Protein AF-A0A0B1S451-F1 (afdb_monomer)

pLDDT: mean 93.01, std 9.1, range [42.22, 98.62]

Nearest PDB structures (foldseek):
  5h2v-assembly1_A  TM=8.482E-01  e=3.402E-04  Saccharomyces cerevisiae S288C
  4zj7-assembly1_A  TM=8.179E-01  e=4.577E-04  Saccharomyces cerevisiae S288C
  3w3x-assembly1_A  TM=8.686E-01  e=1.061E-03  Saccharomyces cerevisiae
  3w3w-assembly1_A  TM=8.640E-01  e=1.575E-03  Saccharomyces cerevisiae S288C
  3w3t-assembly1_A  TM=8.507E-01  e=1.920E-03  Saccharomyces cerevisiae S288C

Solvent-accessible surface area (backbone atoms only — not comparable to full-atom values): 9231 Å² total; per-residue (Å²): 117,97,56,88,88,40,64,69,61,49,26,52,57,36,52,44,48,37,55,53,36,59,71,34,46,90,74,34,58,70,53,30,35,62,52,46,73,64,46,50,62,52,51,53,61,38,59,79,72,59,81,55,62,72,42,52,27,34,45,42,39,25,51,26,48,34,48,64,71,46,32,60,88,40,51,50,73,68,53,55,52,51,52,49,48,50,53,54,52,50,55,48,51,51,51,56,51,51,54,50,51,55,53,59,73,66,45,88,88,61,60,68,68,62,53,50,52,52,54,49,56,52,50,54,52,51,50,51,36,52,50,27,50,50,49,28,54,49,38,46,38,74,48,47,44,75,78,40,45,83,69,49,58,83,49,46,69,64,55,54,73,72,52,82,91,122

Structure (mmCIF, N/CA/C/O backbone):
data_AF-A0A0B1S451-F1
#
_entry.id   AF-A0A0B1S451-F1
#
loop_
_atom_site.group_PDB
_atom_site.id
_atom_site.type_symbol
_atom_site.label_atom_id
_atom_site.label_alt_id
_atom_site.label_comp_id
_atom_site.label_asym_id
_atom_site.label_entity_id
_atom_site.label_seq_id
_atom_site.pdbx_PDB_ins_code
_atom_site.Cartn_x
_atom_site.Cartn_y
_atom_site.Cartn_z
_atom_site.occupancy
_atom_site.B_iso_or_equiv
_atom_site.auth_seq_id
_atom_site.auth_comp_id
_atom_site.auth_asym_id
_atom_site.auth_atom_id
_atom_site.pdbx_PDB_model_num
ATOM 1 N N . MET A 1 1 ? 2.951 16.004 1.316 1.00 50.69 1 MET A N 1
ATOM 2 C CA . MET A 1 1 ? 3.914 16.380 2.392 1.00 50.69 1 MET A CA 1
ATOM 3 C C . MET A 1 1 ? 4.714 17.643 2.029 1.00 50.69 1 MET A C 1
ATOM 5 O O . MET A 1 1 ? 4.845 17.933 0.851 1.00 50.69 1 MET A O 1
ATOM 9 N N . ARG A 1 2 ? 5.266 18.402 3.001 1.00 54.06 2 ARG A N 1
ATOM 10 C CA . ARG A 1 2 ? 6.100 19.618 2.764 1.00 54.06 2 ARG A CA 1
ATOM 11 C C . ARG A 1 2 ? 7.618 19.350 2.621 1.00 54.06 2 ARG A C 1
ATOM 13 O O . ARG A 1 2 ? 8.400 20.294 2.665 1.00 54.06 2 ARG A O 1
ATOM 20 N N . PHE A 1 3 ? 8.026 18.095 2.430 1.00 61.97 3 PHE A N 1
ATOM 21 C CA . PHE A 1 3 ? 9.431 17.669 2.313 1.00 61.97 3 PHE A CA 1
ATOM 22 C C . PHE A 1 3 ? 9.664 16.841 1.040 1.00 61.97 3 PHE A C 1
ATOM 24 O O . PHE A 1 3 ? 10.188 15.740 1.098 1.00 61.97 3 PHE A O 1
ATOM 31 N N . LEU A 1 4 ? 9.248 17.374 -0.111 1.00 61.00 4 LEU A N 1
ATOM 32 C CA . LEU A 1 4 ? 9.294 16.693 -1.417 1.00 61.00 4 LEU A CA 1
ATOM 33 C C . LEU A 1 4 ? 10.700 16.262 -1.879 1.00 61.00 4 LEU A C 1
ATOM 35 O O . LEU A 1 4 ? 10.801 15.508 -2.830 1.00 61.00 4 LEU A O 1
ATOM 39 N N . PHE A 1 5 ? 11.770 16.759 -1.251 1.00 71.31 5 PHE A N 1
ATOM 40 C CA . PHE A 1 5 ? 13.142 16.607 -1.753 1.00 71.31 5 PHE A CA 1
ATOM 41 C C . PHE A 1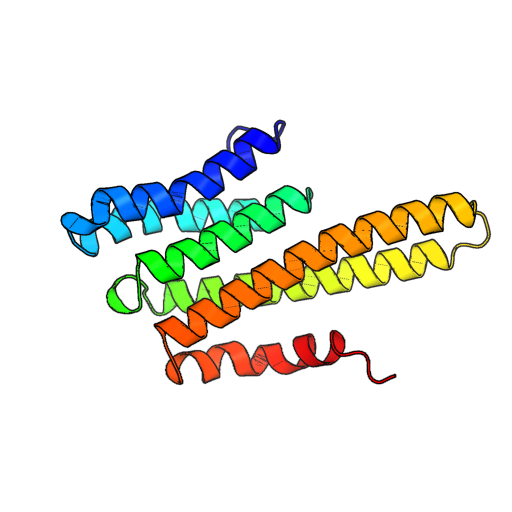 5 ? 14.015 15.646 -0.940 1.00 71.31 5 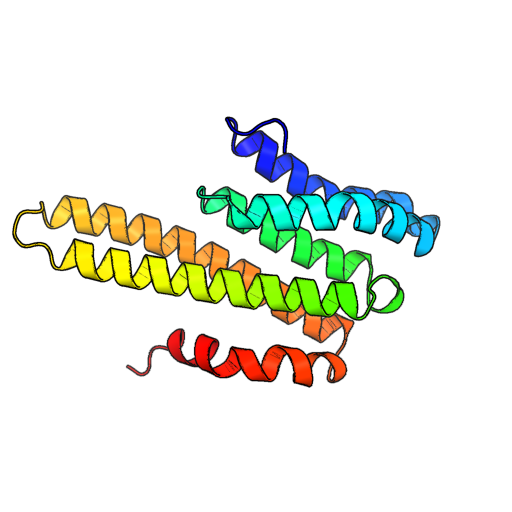PHE A C 1
ATOM 43 O O . PHE A 1 5 ? 15.217 15.586 -1.184 1.00 71.31 5 PHE A O 1
ATOM 50 N N . VAL A 1 6 ? 13.465 14.984 0.084 1.00 86.00 6 VAL A N 1
ATOM 51 C CA . VAL A 1 6 ? 14.246 14.063 0.921 1.00 86.00 6 VAL A CA 1
ATOM 52 C C . VAL A 1 6 ? 13.434 12.810 1.218 1.00 86.00 6 VAL A C 1
ATOM 54 O O . VAL A 1 6 ? 12.552 12.821 2.076 1.00 86.00 6 VAL A O 1
ATOM 57 N N . ASP A 1 7 ? 13.775 11.731 0.528 1.00 90.94 7 ASP A N 1
ATOM 58 C CA . ASP A 1 7 ? 13.070 10.440 0.540 1.00 90.94 7 ASP A CA 1
ATOM 59 C C . ASP A 1 7 ? 13.029 9.867 1.950 1.00 90.94 7 ASP A C 1
ATOM 61 O O . ASP A 1 7 ? 11.955 9.626 2.489 1.00 90.94 7 ASP A O 1
ATOM 65 N N . SER A 1 8 ? 14.181 9.853 2.627 1.00 92.25 8 SER A N 1
ATOM 66 C CA . SER A 1 8 ? 14.280 9.422 4.029 1.00 92.25 8 SER A CA 1
ATOM 67 C C . SER A 1 8 ? 13.352 10.182 4.983 1.00 92.25 8 SER A C 1
ATOM 69 O O . SER A 1 8 ? 12.835 9.598 5.929 1.00 92.25 8 SER A O 1
ATOM 71 N N . VAL A 1 9 ? 13.081 11.473 4.747 1.00 92.56 9 VAL A N 1
ATOM 72 C CA . VAL A 1 9 ? 12.129 12.232 5.579 1.00 92.56 9 VAL A CA 1
ATOM 73 C C . VAL A 1 9 ? 10.695 11.796 5.292 1.00 92.56 9 VAL A C 1
ATOM 75 O O . VAL A 1 9 ? 9.882 11.759 6.216 1.00 92.56 9 VAL A O 1
ATOM 78 N N . ARG A 1 10 ? 10.376 11.473 4.035 1.00 93.69 10 ARG A N 1
ATOM 79 C CA . ARG A 1 10 ? 9.056 10.979 3.629 1.00 93.69 10 ARG A CA 1
ATOM 80 C C . ARG A 1 10 ? 8.800 9.585 4.204 1.00 93.69 10 ARG A C 1
ATOM 82 O O . ARG A 1 10 ? 7.793 9.429 4.894 1.00 93.69 10 ARG A O 1
ATOM 89 N N . SER A 1 11 ? 9.731 8.645 4.033 1.00 95.06 11 SER A N 1
ATOM 90 C CA . SER A 1 11 ? 9.640 7.288 4.596 1.00 95.06 11 SER A CA 1
ATOM 91 C C . SER A 1 11 ? 9.528 7.324 6.118 1.00 95.06 11 SER A C 1
ATOM 93 O O . SER A 1 11 ? 8.518 6.891 6.669 1.00 95.06 11 SER A O 1
ATOM 95 N N . SER A 1 12 ? 10.441 8.020 6.810 1.00 94.62 12 SER A N 1
ATOM 96 C CA . SER A 1 12 ? 10.380 8.147 8.275 1.00 94.62 12 SER A CA 1
ATOM 97 C C . SER A 1 12 ? 9.079 8.787 8.773 1.00 94.62 12 SER A C 1
ATOM 99 O O . SER A 1 12 ? 8.577 8.438 9.845 1.00 94.62 12 SER A O 1
ATOM 101 N N . ALA A 1 13 ? 8.513 9.742 8.028 1.00 92.88 13 ALA A N 1
ATOM 102 C CA . ALA A 1 13 ? 7.235 10.346 8.391 1.00 92.88 13 ALA A CA 1
ATOM 103 C C . ALA A 1 13 ? 6.072 9.346 8.281 1.00 92.88 13 ALA A C 1
ATOM 105 O O . ALA A 1 13 ? 5.196 9.363 9.149 1.00 92.88 13 ALA A O 1
ATOM 106 N N . ALA A 1 14 ? 6.068 8.481 7.263 1.00 94.75 14 ALA A N 1
ATOM 107 C CA . ALA A 1 14 ? 5.080 7.414 7.126 1.00 94.75 14 ALA A CA 1
ATOM 108 C C . ALA A 1 14 ? 5.262 6.333 8.198 1.00 94.75 14 ALA A C 1
ATOM 110 O O . ALA A 1 14 ? 4.311 6.033 8.922 1.00 94.75 14 ALA A O 1
ATOM 111 N N . GLU A 1 15 ? 6.482 5.832 8.385 1.00 95.12 15 GLU A N 1
ATOM 112 C CA . GLU A 1 15 ? 6.829 4.816 9.390 1.00 95.12 15 GLU A CA 1
ATOM 113 C C . GLU A 1 15 ? 6.448 5.242 10.813 1.00 95.12 15 GLU A C 1
ATOM 115 O O . GLU A 1 15 ? 6.121 4.415 11.656 1.00 95.12 15 GLU A O 1
ATOM 120 N N . THR A 1 16 ? 6.453 6.545 11.112 1.00 95.88 16 THR A N 1
ATOM 121 C CA . THR A 1 16 ? 6.130 7.056 12.453 1.00 95.88 16 THR A CA 1
ATOM 122 C C . THR A 1 16 ? 4.658 6.840 12.840 1.00 95.88 16 THR A C 1
ATOM 124 O O . THR A 1 16 ? 4.349 6.706 14.030 1.00 95.88 16 THR A O 1
ATOM 127 N N . LEU A 1 17 ? 3.728 6.815 11.880 1.00 94.81 17 LEU A N 1
ATOM 128 C CA . LEU A 1 17 ? 2.290 6.798 12.169 1.00 94.81 17 LEU A CA 1
ATOM 129 C C . LEU A 1 17 ? 1.840 5.552 12.968 1.00 94.81 17 LEU A C 1
ATOM 131 O O . LEU A 1 17 ? 1.216 5.744 14.020 1.00 94.81 17 LEU A O 1
ATOM 135 N N . PRO A 1 18 ? 2.185 4.309 12.579 1.00 97.38 18 PRO A N 1
ATOM 136 C CA . PRO A 1 18 ? 1.890 3.115 13.374 1.00 97.38 18 PRO A CA 1
ATOM 137 C C . PRO A 1 18 ? 2.371 3.207 14.830 1.00 97.38 18 PRO A C 1
ATOM 139 O O . PRO A 1 18 ? 1.643 2.852 15.767 1.00 97.38 18 PRO A O 1
ATOM 142 N N . TRP A 1 19 ? 3.567 3.760 15.061 1.00 97.62 19 TRP A N 1
ATOM 143 C CA . TRP A 1 19 ? 4.110 3.952 16.409 1.00 97.62 19 TRP A CA 1
ATOM 144 C C . TRP A 1 19 ? 3.313 4.975 17.217 1.00 97.62 19 TRP A C 1
ATOM 146 O O . TRP A 1 19 ? 3.091 4.774 18.415 1.00 97.62 19 TRP A O 1
ATOM 156 N N . LEU A 1 20 ? 2.829 6.047 16.585 1.00 97.69 20 LEU A N 1
ATOM 157 C CA . LEU A 1 20 ? 1.957 7.024 17.240 1.00 97.69 20 LEU A CA 1
ATOM 158 C C . LEU A 1 20 ? 0.614 6.400 17.637 1.00 97.69 20 LEU A C 1
ATOM 160 O O . LEU A 1 20 ? 0.157 6.620 18.762 1.00 97.69 20 LEU A O 1
ATOM 164 N N . LEU A 1 21 ? 0.018 5.570 16.772 1.00 98.12 21 LEU A N 1
ATOM 165 C CA . LEU A 1 21 ? -1.195 4.811 17.102 1.00 98.12 21 LEU A CA 1
ATOM 166 C C . LEU A 1 21 ? -0.955 3.904 18.313 1.00 98.12 21 LEU A C 1
ATOM 168 O O . LEU A 1 21 ? -1.733 3.920 19.270 1.00 98.12 21 LEU A O 1
ATOM 172 N N . LYS A 1 22 ? 0.175 3.190 18.333 1.00 97.19 22 LYS A N 1
ATOM 173 C CA . LYS A 1 22 ? 0.586 2.352 19.468 1.00 97.19 22 LYS A CA 1
ATOM 174 C C . LYS A 1 22 ? 0.740 3.156 20.763 1.00 97.19 22 LYS A C 1
ATOM 176 O O . LYS A 1 22 ? 0.309 2.687 21.816 1.00 97.19 22 LYS A O 1
ATOM 181 N N . CYS A 1 23 ? 1.292 4.369 20.701 1.00 97.81 23 CYS A N 1
ATOM 182 C CA . CYS A 1 23 ? 1.445 5.249 21.866 1.00 97.81 23 CYS A CA 1
ATOM 183 C C . CYS A 1 23 ? 0.102 5.655 22.486 1.00 97.81 23 CYS A C 1
ATOM 185 O O . CYS A 1 23 ? -0.012 5.738 23.711 1.00 97.81 23 CYS A O 1
ATOM 187 N N . VAL A 1 24 ? -0.920 5.903 21.663 1.00 97.75 24 VAL A N 1
ATOM 188 C CA . VAL A 1 24 ? -2.245 6.332 22.142 1.00 97.75 24 VAL A CA 1
ATOM 189 C C . VAL A 1 24 ? -3.229 5.176 22.336 1.00 97.75 24 VAL A C 1
ATOM 191 O O . VAL A 1 24 ? -4.326 5.402 22.840 1.00 97.75 24 VAL A O 1
ATOM 194 N N . LYS A 1 25 ? -2.843 3.933 22.019 1.00 96.50 25 LYS A N 1
ATOM 195 C CA . LYS A 1 25 ? -3.702 2.737 22.097 1.00 96.50 25 LYS A CA 1
ATOM 196 C C . LYS A 1 25 ? -4.359 2.538 23.465 1.00 96.50 25 LYS A C 1
ATOM 198 O O . LYS A 1 25 ? -5.531 2.178 23.539 1.00 96.50 25 LYS A O 1
ATOM 203 N N . SER A 1 26 ? -3.644 2.828 24.555 1.00 97.25 26 SER A N 1
ATOM 204 C CA . SER A 1 26 ? -4.170 2.729 25.929 1.00 97.25 26 SER A CA 1
ATOM 205 C C . SER A 1 26 ? -5.286 3.734 26.245 1.00 97.25 26 SER A C 1
ATOM 207 O O . SER A 1 26 ? -6.028 3.539 27.205 1.00 97.25 26 SER A O 1
ATOM 209 N N . GLN A 1 27 ? -5.428 4.786 25.434 1.00 97.69 27 GLN A N 1
ATOM 210 C CA . GLN A 1 27 ? -6.481 5.798 25.546 1.00 97.69 27 GLN A CA 1
ATOM 211 C C . GLN A 1 27 ? -7.754 5.409 24.775 1.00 97.69 27 GLN A C 1
ATOM 213 O O . GLN A 1 27 ? -8.746 6.132 24.832 1.00 97.69 27 GLN A O 1
ATOM 218 N N . GLY A 1 28 ? -7.743 4.270 24.074 1.00 97.00 28 GLY A N 1
ATOM 219 C CA . GLY A 1 28 ? -8.887 3.728 23.346 1.00 97.00 28 GLY A CA 1
ATOM 220 C C . GLY A 1 28 ? -8.896 4.050 21.850 1.00 97.00 28 GLY A C 1
ATOM 221 O O . GLY A 1 28 ? -8.128 4.869 21.343 1.00 97.00 28 GLY A O 1
ATOM 222 N N . VAL A 1 29 ? -9.802 3.381 21.134 1.00 96.88 29 VAL A N 1
ATOM 223 C CA . VAL A 1 29 ? -9.884 3.419 19.665 1.00 96.88 29 VAL A CA 1
ATOM 224 C C . VAL A 1 29 ? -10.167 4.813 19.108 1.00 96.88 29 VAL A C 1
ATOM 226 O O . VAL A 1 29 ? -9.597 5.193 18.092 1.00 96.88 29 VAL A O 1
ATOM 229 N N . GLU A 1 30 ? -10.956 5.629 19.808 1.00 97.19 30 GLU A N 1
ATOM 230 C CA . GLU A 1 30 ? -11.238 7.010 19.399 1.00 97.19 30 GLU A CA 1
ATOM 231 C C . GLU A 1 30 ? -9.973 7.882 19.370 1.00 97.19 30 GLU A C 1
ATOM 233 O O . GLU A 1 30 ? -9.826 8.745 18.505 1.00 97.19 30 GLU A O 1
ATOM 238 N N . ALA A 1 31 ? -9.025 7.652 20.286 1.00 97.81 31 ALA A N 1
ATOM 239 C CA . ALA A 1 31 ? -7.755 8.370 20.290 1.00 97.81 31 ALA A CA 1
ATOM 240 C C . ALA A 1 31 ? -6.889 7.986 19.083 1.00 97.81 31 ALA A C 1
ATOM 242 O O . ALA A 1 31 ? -6.330 8.874 18.444 1.00 97.81 31 ALA A O 1
ATOM 243 N N . MET A 1 32 ? -6.843 6.695 18.739 1.00 98.38 32 MET A N 1
ATOM 244 C CA . MET A 1 32 ? -6.167 6.208 17.532 1.00 98.38 32 MET A CA 1
ATOM 245 C C . MET A 1 32 ? -6.822 6.769 16.264 1.00 98.38 32 MET A C 1
ATOM 247 O O . MET A 1 32 ? -6.127 7.290 15.394 1.00 98.38 32 MET A O 1
ATOM 251 N N . ARG A 1 33 ? -8.162 6.768 16.188 1.00 97.75 33 ARG A N 1
ATOM 252 C CA . ARG A 1 33 ? -8.891 7.306 15.029 1.00 97.75 33 ARG A CA 1
ATOM 253 C C . ARG A 1 33 ? -8.617 8.783 14.784 1.00 97.75 33 ARG A C 1
ATOM 255 O O . ARG A 1 33 ? -8.504 9.171 13.632 1.00 97.75 33 ARG A O 1
ATOM 262 N N . ARG A 1 34 ? -8.470 9.604 15.831 1.00 97.50 34 ARG A N 1
ATOM 263 C CA . ARG A 1 34 ? -8.120 11.028 15.666 1.00 97.50 34 ARG A CA 1
ATOM 264 C C . ARG A 1 34 ? -6.788 11.237 14.947 1.00 97.50 34 ARG A C 1
ATOM 266 O O . ARG A 1 34 ? -6.667 12.202 14.210 1.00 97.50 34 ARG A O 1
ATOM 273 N N . LEU A 1 35 ? -5.810 10.355 15.155 1.00 97.44 35 LEU A N 1
ATOM 274 C CA . LEU A 1 35 ? -4.564 10.392 14.391 1.00 97.44 35 LEU A CA 1
ATOM 275 C C . LEU A 1 35 ? -4.794 9.870 12.971 1.00 97.44 35 LEU A C 1
ATOM 277 O O . LEU A 1 35 ? -4.426 10.530 12.009 1.00 97.44 35 LEU A O 1
ATOM 281 N N . TRP A 1 36 ? -5.464 8.727 12.831 1.00 98.00 36 TRP A N 1
ATOM 282 C CA . TRP A 1 36 ? -5.734 8.121 11.528 1.00 98.00 36 TRP A CA 1
ATOM 283 C C . TRP A 1 36 ? -6.406 9.084 10.539 1.00 98.00 36 TRP A C 1
ATOM 285 O O . TRP A 1 36 ? -5.900 9.274 9.440 1.00 98.00 36 TRP A O 1
ATOM 295 N N . VAL A 1 37 ? -7.496 9.747 10.940 1.00 97.19 37 VAL A N 1
ATOM 296 C CA . VAL A 1 37 ? -8.278 10.613 10.036 1.00 97.19 37 VAL A CA 1
ATOM 297 C C . VAL A 1 37 ? -7.533 11.873 9.586 1.00 97.19 37 VAL A C 1
ATOM 299 O O . VAL A 1 37 ? -7.880 12.442 8.558 1.00 97.19 37 VAL A O 1
ATOM 302 N N . GLU A 1 38 ? -6.513 12.304 10.329 1.00 95.25 38 GLU A N 1
ATOM 303 C CA . GLU A 1 38 ? -5.658 13.433 9.945 1.00 95.25 38 GLU A CA 1
ATOM 304 C C . GLU A 1 38 ? -4.542 12.989 8.987 1.00 95.25 38 GLU A C 1
ATOM 306 O O . GLU A 1 38 ? -4.191 13.707 8.052 1.00 95.25 38 GLU A O 1
ATOM 311 N N . PHE A 1 39 ? -3.977 11.797 9.203 1.00 95.00 39 PHE A N 1
ATOM 312 C CA . PHE A 1 39 ? -2.798 11.334 8.471 1.00 95.00 39 PHE A CA 1
ATOM 313 C C . PHE A 1 39 ? -3.134 10.532 7.212 1.00 95.00 39 PHE A C 1
ATOM 315 O O . PHE A 1 39 ? -2.495 10.735 6.180 1.00 95.00 39 PHE A O 1
ATOM 322 N N . PHE A 1 40 ? -4.128 9.646 7.266 1.00 96.94 40 PHE A N 1
ATOM 323 C CA . PHE A 1 40 ? -4.442 8.728 6.171 1.00 96.94 40 PHE A CA 1
ATOM 324 C C . PHE A 1 40 ? -4.789 9.437 4.850 1.00 96.94 40 PHE A C 1
ATOM 326 O O . PHE A 1 40 ? -4.232 9.049 3.821 1.00 96.94 40 PHE A O 1
ATOM 333 N N . PRO A 1 41 ? -5.593 10.524 4.830 1.00 96.19 41 PRO A N 1
ATOM 334 C CA . PRO A 1 41 ? -5.853 11.252 3.587 1.00 96.19 41 PRO A CA 1
ATOM 335 C C . PRO A 1 41 ? -4.587 11.878 2.990 1.00 96.19 41 PRO A C 1
ATOM 337 O O . PRO A 1 41 ? -4.394 11.864 1.775 1.00 96.19 41 PRO A O 1
ATOM 340 N N . VAL A 1 42 ? -3.696 12.400 3.842 1.00 94.50 42 VAL A N 1
ATOM 341 C CA . VAL A 1 42 ? -2.423 12.992 3.409 1.00 94.50 42 VAL A CA 1
ATOM 342 C C . VAL A 1 42 ? -1.506 11.921 2.829 1.00 94.50 42 VAL A C 1
ATOM 344 O O . VAL A 1 42 ? -0.869 12.170 1.804 1.00 94.50 42 VAL A O 1
ATOM 347 N N . LEU A 1 43 ? -1.465 10.740 3.448 1.00 95.06 43 LEU A N 1
ATOM 348 C CA . LEU A 1 43 ? -0.694 9.597 2.967 1.00 95.06 43 LEU A CA 1
ATOM 349 C C . LEU A 1 43 ? -1.195 9.138 1.592 1.00 95.06 43 LEU A C 1
ATOM 351 O O . LEU A 1 43 ? -0.403 9.099 0.658 1.00 95.06 43 LEU A O 1
ATOM 355 N N . CYS A 1 44 ? -2.510 8.935 1.433 1.00 95.69 44 CYS A N 1
ATOM 356 C CA . CYS A 1 44 ? -3.121 8.582 0.145 1.00 95.69 44 CYS A CA 1
ATOM 357 C C . CYS A 1 44 ? -2.793 9.611 -0.944 1.00 95.69 44 CYS A C 1
ATOM 359 O O . CYS A 1 44 ? -2.300 9.251 -2.004 1.00 95.69 44 CYS A O 1
ATOM 361 N N . SER A 1 45 ? -2.993 10.905 -0.665 1.00 94.19 45 SER A N 1
ATOM 362 C CA . SER A 1 45 ? -2.691 11.961 -1.643 1.00 94.19 45 SER A CA 1
ATOM 363 C C . SER A 1 45 ? -1.204 12.059 -1.997 1.00 94.19 45 SER A C 1
ATOM 365 O O . SER A 1 45 ? -0.854 12.538 -3.069 1.00 94.19 45 SER A O 1
ATOM 367 N N . SER A 1 46 ? -0.316 11.649 -1.083 1.00 93.62 46 SER A N 1
ATOM 368 C CA . SER A 1 46 ? 1.123 11.638 -1.349 1.00 93.62 46 SER A CA 1
ATOM 369 C C . SER A 1 46 ? 1.476 10.449 -2.245 1.00 93.62 46 SER A C 1
ATOM 371 O O . SER A 1 46 ? 2.192 10.646 -3.218 1.00 93.62 46 SER A O 1
ATOM 373 N N . LEU A 1 47 ? 0.889 9.276 -1.983 1.00 94.12 47 LEU A N 1
ATOM 374 C CA . LEU A 1 47 ? 1.039 8.066 -2.794 1.00 94.12 47 LEU A CA 1
ATOM 375 C C . LEU A 1 47 ? 0.600 8.272 -4.256 1.00 94.12 47 LEU A C 1
ATOM 377 O O . LEU A 1 47 ? 1.269 7.795 -5.160 1.00 94.12 47 LEU A O 1
ATOM 381 N N . GLU A 1 48 ? -0.469 9.042 -4.499 1.00 92.81 48 GLU A N 1
ATOM 382 C CA . GLU A 1 48 ? -0.974 9.364 -5.852 1.00 92.81 48 GLU A CA 1
ATOM 383 C C . GLU A 1 48 ? 0.044 10.102 -6.748 1.00 92.81 48 GLU A C 1
ATOM 385 O O . GLU A 1 48 ? -0.138 10.168 -7.962 1.00 92.81 48 GLU A O 1
ATOM 390 N N . SER A 1 49 ? 1.094 10.693 -6.170 1.00 91.12 49 SER A N 1
ATOM 391 C CA . SER A 1 49 ? 2.099 11.487 -6.899 1.00 91.12 49 SER A CA 1
ATOM 392 C C . SER A 1 49 ? 3.544 11.089 -6.593 1.00 91.12 49 SER A C 1
ATOM 394 O O . SER A 1 49 ? 4.470 11.781 -7.022 1.00 91.12 49 SER A O 1
ATOM 396 N N . GLU A 1 50 ? 3.735 10.021 -5.818 1.00 93.88 50 GLU A N 1
ATOM 397 C CA . GLU A 1 50 ? 5.055 9.535 -5.436 1.00 93.88 50 GLU A CA 1
ATOM 398 C C . GLU A 1 50 ? 5.682 8.752 -6.591 1.00 93.88 50 GLU A C 1
ATOM 400 O O . GLU A 1 50 ? 4.999 7.973 -7.249 1.00 93.88 50 GLU A O 1
ATOM 405 N N . ASN A 1 51 ? 6.974 8.974 -6.835 1.00 90.75 51 ASN A N 1
ATOM 406 C CA . ASN A 1 51 ? 7.710 8.297 -7.911 1.00 90.75 51 ASN A CA 1
ATOM 407 C C . ASN A 1 51 ? 8.885 7.473 -7.376 1.00 90.75 51 ASN A C 1
ATOM 409 O O . ASN A 1 51 ? 9.388 6.613 -8.088 1.00 90.75 51 ASN A O 1
ATOM 413 N N . GLU A 1 52 ? 9.309 7.712 -6.132 1.00 94.12 52 GLU A N 1
ATOM 414 C CA . GLU A 1 52 ? 10.378 6.933 -5.512 1.00 94.12 52 GLU A CA 1
ATOM 415 C C . GLU A 1 52 ? 9.814 5.611 -4.976 1.00 94.12 52 GLU A C 1
ATOM 417 O O . GLU A 1 52 ? 9.035 5.612 -4.017 1.00 94.12 52 GLU A O 1
ATOM 422 N N . ILE A 1 53 ? 10.207 4.486 -5.584 1.00 93.69 53 ILE A N 1
ATOM 423 C CA . ILE A 1 53 ? 9.673 3.143 -5.284 1.00 93.69 53 ILE A CA 1
ATOM 424 C C . ILE A 1 53 ? 9.861 2.785 -3.802 1.00 93.69 53 ILE A C 1
ATOM 426 O O . ILE A 1 53 ? 8.923 2.324 -3.156 1.00 93.69 53 ILE A O 1
ATOM 430 N N . GLU A 1 54 ? 11.022 3.095 -3.222 1.00 94.94 54 GLU A N 1
ATOM 431 C CA . GLU A 1 54 ? 11.295 2.871 -1.794 1.00 94.94 54 GLU A CA 1
ATOM 432 C C . GLU A 1 54 ? 10.376 3.700 -0.875 1.00 94.94 54 GLU A C 1
ATOM 434 O O . GLU A 1 54 ? 10.017 3.275 0.220 1.00 94.94 54 GLU A O 1
ATOM 439 N N . VAL A 1 55 ? 9.942 4.890 -1.304 1.00 96.56 55 VAL A N 1
ATOM 440 C CA . VAL A 1 55 ? 8.996 5.704 -0.521 1.00 96.56 55 VAL A CA 1
ATOM 441 C C . VAL A 1 55 ? 7.578 5.142 -0.639 1.00 96.56 55 VAL A C 1
ATOM 443 O O . VAL A 1 55 ? 6.839 5.131 0.349 1.00 96.56 55 VAL A O 1
ATOM 446 N N . ILE A 1 56 ? 7.198 4.656 -1.825 1.00 97.38 56 ILE A N 1
ATOM 447 C CA . ILE A 1 56 ? 5.926 3.956 -2.062 1.00 97.38 56 ILE A CA 1
ATOM 448 C C . ILE A 1 56 ? 5.839 2.713 -1.171 1.00 97.38 56 ILE A C 1
ATOM 450 O O . ILE A 1 56 ? 4.838 2.534 -0.476 1.00 97.38 56 ILE A O 1
ATOM 454 N N . GLU A 1 57 ? 6.899 1.904 -1.149 1.00 97.62 57 GLU A N 1
ATOM 455 C CA . GLU A 1 57 ? 7.072 0.742 -0.273 1.00 97.62 57 GLU A CA 1
ATOM 456 C C . GLU A 1 57 ? 6.786 1.121 1.189 1.00 97.62 57 GLU A C 1
ATOM 458 O O . GLU A 1 57 ? 5.846 0.593 1.793 1.00 97.62 57 GLU A O 1
ATOM 463 N N . SER A 1 58 ? 7.476 2.142 1.709 1.00 97.81 58 SER A N 1
ATOM 464 C CA . SER A 1 58 ? 7.322 2.591 3.099 1.00 97.81 58 SER A CA 1
ATOM 465 C C . SER A 1 58 ? 5.916 3.127 3.407 1.00 97.81 58 SER A C 1
ATOM 467 O O . SER A 1 58 ? 5.417 3.021 4.533 1.00 97.81 58 SER A O 1
ATOM 469 N N . PHE A 1 59 ? 5.241 3.732 2.425 1.00 98.19 59 PHE A N 1
ATOM 470 C CA . PHE A 1 59 ? 3.864 4.205 2.590 1.00 98.19 59 PHE A CA 1
ATOM 471 C C . PHE A 1 59 ? 2.880 3.039 2.687 1.00 98.19 59 PHE A C 1
ATOM 473 O O . PHE A 1 59 ? 1.989 3.074 3.540 1.00 98.19 59 PHE A O 1
ATOM 480 N N . ILE A 1 60 ? 3.029 2.019 1.840 1.00 98.44 60 ILE A N 1
ATOM 481 C CA . ILE A 1 60 ? 2.164 0.831 1.842 1.00 98.44 60 ILE A CA 1
ATOM 482 C C . ILE A 1 60 ? 2.365 0.039 3.137 1.00 98.44 60 ILE A C 1
ATOM 484 O O . ILE A 1 60 ? 1.376 -0.333 3.774 1.00 98.44 60 ILE A O 1
ATOM 488 N N . ASP A 1 61 ? 3.613 -0.135 3.577 1.00 98.44 61 ASP A N 1
ATOM 489 C CA . ASP A 1 61 ? 3.939 -0.797 4.845 1.00 98.44 61 ASP A CA 1
ATOM 490 C C . ASP A 1 61 ? 3.314 -0.068 6.045 1.00 98.44 61 ASP A C 1
ATOM 492 O O . ASP A 1 61 ? 2.620 -0.667 6.869 1.00 98.44 61 ASP A O 1
ATOM 496 N N . SER A 1 62 ? 3.422 1.266 6.080 1.00 98.31 62 SER A N 1
ATOM 497 C CA . SER A 1 62 ? 2.782 2.089 7.112 1.00 98.31 62 SER A CA 1
ATOM 498 C C . SER A 1 62 ? 1.259 1.902 7.156 1.00 98.31 62 SER A C 1
ATOM 500 O O . SER A 1 62 ? 0.677 1.804 8.244 1.00 98.31 62 SER A O 1
ATOM 502 N N . ILE A 1 63 ? 0.588 1.801 6.000 1.00 98.50 63 ILE A N 1
ATOM 503 C CA . ILE A 1 63 ? -0.854 1.503 5.943 1.00 98.50 63 ILE A CA 1
ATOM 504 C C . ILE A 1 63 ? -1.126 0.110 6.524 1.00 98.50 63 ILE A C 1
ATOM 506 O O . ILE A 1 63 ? -2.034 -0.033 7.350 1.00 98.50 63 ILE A O 1
ATOM 510 N N . ALA A 1 64 ? -0.333 -0.895 6.144 1.00 98.50 64 ALA A N 1
ATOM 511 C CA . ALA A 1 64 ? -0.473 -2.269 6.621 1.00 98.50 64 ALA A CA 1
ATOM 512 C C . ALA A 1 64 ? -0.338 -2.356 8.146 1.00 98.50 64 ALA A C 1
ATOM 514 O O . ALA A 1 64 ? -1.190 -2.954 8.812 1.00 98.50 64 ALA A O 1
ATOM 515 N N . GLU A 1 65 ? 0.675 -1.717 8.727 1.00 98.38 65 GLU A N 1
ATOM 516 C CA . GLU A 1 65 ? 0.856 -1.683 10.176 1.00 98.38 65 GLU A CA 1
ATOM 517 C C . GLU A 1 65 ? -0.270 -0.910 10.884 1.00 98.38 65 GLU A C 1
ATOM 519 O O . GLU A 1 65 ? -0.736 -1.316 11.957 1.00 98.38 65 GLU A O 1
ATOM 524 N N . CYS A 1 66 ? -0.752 0.193 10.299 1.00 98.50 66 CYS A N 1
ATOM 525 C 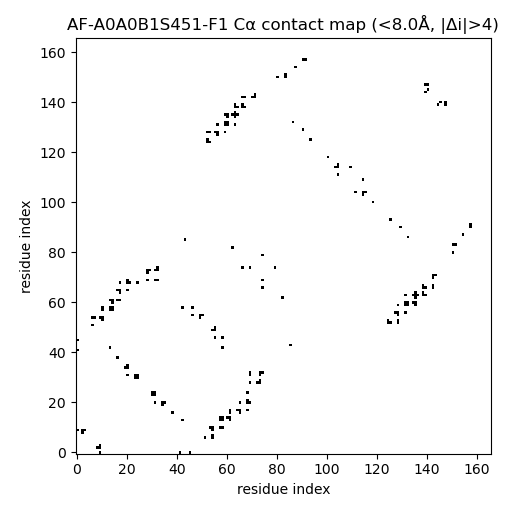CA . CYS A 1 66 ? -1.857 0.973 10.860 1.00 98.50 66 CYS A CA 1
ATOM 526 C C . CYS A 1 66 ? -3.159 0.171 10.940 1.00 98.50 66 CYS A C 1
ATOM 528 O O . CYS A 1 66 ? -3.864 0.272 11.951 1.00 98.50 66 CYS A O 1
ATOM 530 N N . VAL A 1 67 ? -3.457 -0.646 9.924 1.00 98.44 67 VAL A N 1
ATOM 531 C CA . VAL A 1 67 ? -4.613 -1.559 9.916 1.00 98.44 67 VAL A CA 1
ATOM 532 C C . VAL A 1 67 ? -4.566 -2.472 11.140 1.00 98.44 67 VAL A C 1
ATOM 534 O O . VAL A 1 67 ? -5.534 -2.531 11.902 1.00 98.44 67 VAL A O 1
ATOM 537 N N . MET A 1 68 ? -3.406 -3.073 11.414 1.00 97.56 68 MET A N 1
ATOM 538 C CA . MET A 1 68 ? -3.198 -3.936 12.582 1.00 97.56 68 MET A CA 1
ATOM 539 C C . MET A 1 68 ? -3.306 -3.187 13.917 1.00 97.56 68 MET A C 1
ATOM 541 O O . MET A 1 68 ? -3.799 -3.732 14.911 1.00 97.56 68 MET A O 1
ATOM 545 N N . GLN A 1 69 ? -2.863 -1.926 13.986 1.00 97.62 69 GLN A N 1
ATOM 546 C CA . GLN A 1 69 ? -2.993 -1.136 15.215 1.00 97.62 69 GLN A CA 1
ATOM 547 C C . GLN A 1 69 ? -4.442 -0.747 15.518 1.00 97.62 69 GLN A C 1
ATOM 549 O O . GLN A 1 69 ? -4.853 -0.824 16.684 1.00 97.62 69 GLN A O 1
ATOM 554 N N . LEU A 1 70 ? -5.194 -0.332 14.496 1.00 98.12 70 LEU A N 1
ATOM 555 C CA . LEU A 1 70 ? -6.582 0.123 14.605 1.00 98.12 70 LEU A CA 1
ATOM 556 C C . LEU A 1 70 ? -7.556 -1.040 14.808 1.00 98.12 70 LEU A C 1
ATOM 558 O O . LEU A 1 70 ? -8.499 -0.916 15.597 1.00 98.12 70 LEU A O 1
ATOM 562 N N . GLY A 1 71 ? -7.318 -2.157 14.117 1.00 97.44 71 GLY A N 1
ATOM 563 C CA . GLY A 1 71 ? -8.225 -3.295 14.037 1.00 97.44 71 GLY A CA 1
ATOM 564 C C . GLY A 1 71 ? -9.596 -2.929 13.453 1.00 97.44 71 GLY A C 1
ATOM 565 O O . GLY A 1 71 ? -9.879 -1.777 13.112 1.00 97.44 71 GLY A O 1
ATOM 566 N N . ALA A 1 72 ? -10.503 -3.907 13.404 1.00 96.69 72 ALA A N 1
ATOM 567 C CA . ALA A 1 72 ? -11.812 -3.732 12.769 1.00 96.69 72 ALA A CA 1
ATOM 568 C C . ALA A 1 72 ? -12.665 -2.623 13.413 1.00 96.69 72 ALA A C 1
ATOM 570 O O . ALA A 1 72 ? -13.450 -1.966 12.740 1.00 96.69 72 ALA A O 1
ATOM 571 N N . GLY A 1 73 ? -12.504 -2.382 14.719 1.00 95.50 73 GLY A N 1
ATOM 572 C CA . GLY A 1 73 ? -13.230 -1.324 15.431 1.00 95.50 73 GLY A CA 1
ATOM 573 C C . GLY A 1 73 ? -12.699 0.094 15.183 1.00 95.50 73 GLY A C 1
ATOM 574 O O . GLY A 1 73 ? -13.376 1.060 15.536 1.00 95.50 73 GLY A O 1
ATOM 575 N N . GLY A 1 74 ? -11.490 0.235 14.627 1.00 97.12 74 GLY A N 1
ATOM 576 C CA . GLY A 1 74 ? -10.852 1.525 14.355 1.00 97.12 74 GLY A CA 1
ATOM 577 C C . GLY A 1 74 ? -11.023 2.028 12.924 1.00 97.12 74 GLY A C 1
ATOM 578 O O . GLY A 1 74 ? -10.761 3.204 12.668 1.00 97.12 74 GLY A O 1
ATOM 579 N N . LEU A 1 75 ? -11.501 1.175 12.021 1.00 98.19 75 LEU A N 1
ATOM 580 C CA . LEU A 1 75 ? -11.644 1.460 10.598 1.00 98.19 75 LEU A CA 1
ATOM 581 C C . LEU A 1 75 ? -13.120 1.468 10.197 1.00 98.19 75 LEU A C 1
ATOM 583 O O . LEU A 1 75 ? -13.908 0.611 10.596 1.00 98.19 75 LEU A O 1
ATOM 587 N N . THR A 1 76 ? -13.509 2.465 9.412 1.00 97.69 76 THR A N 1
ATOM 588 C CA . THR A 1 76 ? -14.842 2.543 8.809 1.00 97.69 76 THR A CA 1
ATOM 589 C C . THR A 1 76 ? -14.875 1.838 7.464 1.00 97.69 76 THR A C 1
ATOM 591 O O . THR A 1 76 ? -13.839 1.576 6.865 1.00 97.69 76 THR A O 1
ATOM 594 N N . LYS A 1 77 ? -16.081 1.589 6.945 1.00 96.69 77 LYS A N 1
ATOM 595 C CA . LYS A 1 77 ? -16.264 1.061 5.587 1.00 96.69 77 LYS A CA 1
ATOM 596 C C . LYS A 1 77 ? -15.539 1.909 4.534 1.00 96.69 77 LYS A C 1
ATOM 598 O O . LYS A 1 77 ? -14.891 1.346 3.666 1.00 96.69 77 LYS A O 1
ATOM 603 N N . GLU A 1 78 ? -15.601 3.234 4.663 1.00 97.81 78 GLU A N 1
ATOM 604 C CA . GLU A 1 78 ? -14.915 4.169 3.762 1.00 97.81 78 GLU A CA 1
ATOM 605 C C . GLU A 1 78 ? -13.386 4.048 3.861 1.00 97.81 78 GLU A C 1
ATOM 607 O O . GLU A 1 78 ? -12.708 4.058 2.838 1.00 97.81 78 GLU A O 1
ATOM 612 N N . ASP A 1 79 ? -12.843 3.853 5.072 1.00 98.19 79 ASP A N 1
ATOM 613 C CA . ASP A 1 79 ? -11.408 3.597 5.257 1.00 98.19 79 ASP A CA 1
ATOM 614 C C . ASP A 1 79 ? -10.990 2.311 4.518 1.00 98.19 79 ASP A C 1
ATOM 616 O O . ASP A 1 79 ? -10.032 2.316 3.751 1.00 98.19 79 ASP A O 1
ATOM 620 N N . VAL A 1 80 ? -11.742 1.219 4.704 1.00 98.25 80 VAL A N 1
ATOM 621 C CA . VAL A 1 80 ? -11.472 -0.090 4.077 1.00 98.25 80 VAL A CA 1
ATOM 622 C C . VAL A 1 80 ? -11.589 -0.012 2.551 1.00 98.25 80 VAL A C 1
ATOM 624 O O . VAL A 1 80 ? -10.734 -0.538 1.838 1.00 98.25 80 VAL A O 1
ATOM 627 N N . GLU A 1 81 ? -12.606 0.677 2.033 1.00 98.06 81 GLU A N 1
ATOM 628 C CA . GLU A 1 81 ? -12.780 0.918 0.596 1.00 98.06 81 GLU A CA 1
ATOM 629 C C . GLU A 1 81 ? -11.614 1.732 0.017 1.00 98.06 81 GLU A C 1
ATOM 631 O O . GLU A 1 81 ? -11.072 1.363 -1.025 1.00 98.06 81 GLU A O 1
ATOM 636 N N . LYS A 1 82 ? -11.160 2.791 0.703 1.00 98.31 82 LYS A N 1
ATOM 637 C CA . LYS A 1 82 ? -10.021 3.603 0.247 1.00 98.31 82 LYS A CA 1
ATOM 638 C C . LYS A 1 82 ? -8.701 2.830 0.307 1.00 98.31 82 LYS A C 1
ATOM 640 O O . LYS A 1 82 ? -7.909 2.963 -0.619 1.00 98.31 82 LYS A O 1
ATOM 645 N N . ILE A 1 83 ? -8.476 1.992 1.323 1.00 98.56 83 ILE A N 1
ATOM 646 C CA . ILE A 1 83 ? -7.312 1.084 1.380 1.00 98.56 83 ILE A CA 1
ATOM 647 C C . ILE A 1 83 ? -7.346 0.096 0.206 1.00 98.56 83 ILE A C 1
ATOM 649 O O . ILE A 1 83 ? -6.338 -0.108 -0.463 1.00 98.56 83 ILE A O 1
ATOM 653 N N . THR A 1 84 ? -8.515 -0.474 -0.091 1.00 98.44 84 THR A N 1
ATOM 654 C CA . THR A 1 84 ? -8.692 -1.375 -1.243 1.00 98.44 84 THR A CA 1
ATOM 655 C C . THR A 1 84 ? -8.382 -0.663 -2.560 1.00 98.44 84 THR A C 1
ATOM 657 O O . THR A 1 84 ? -7.731 -1.224 -3.439 1.00 98.44 84 THR A O 1
ATOM 660 N N . MET A 1 85 ? -8.806 0.594 -2.689 1.00 98.06 85 MET A N 1
ATOM 661 C CA . MET A 1 85 ? -8.503 1.413 -3.858 1.00 98.06 85 MET A CA 1
ATOM 662 C C . MET A 1 85 ? -7.002 1.680 -3.992 1.00 98.06 85 MET A C 1
ATOM 664 O O . MET A 1 85 ? -6.476 1.535 -5.088 1.00 98.06 85 MET A O 1
ATOM 668 N N . VAL A 1 86 ? -6.305 1.963 -2.886 1.00 98.12 86 VAL A N 1
ATOM 669 C CA . VAL A 1 86 ? -4.839 2.092 -2.870 1.00 98.12 86 VAL A CA 1
ATOM 670 C C . VAL A 1 86 ? -4.170 0.813 -3.381 1.00 98.12 86 VAL A C 1
ATOM 672 O O . VAL A 1 86 ? -3.319 0.892 -4.259 1.00 98.12 86 VAL A O 1
ATOM 675 N N . ILE A 1 87 ? -4.588 -0.367 -2.907 1.00 98.31 87 ILE A N 1
ATOM 676 C CA . ILE A 1 87 ? -4.069 -1.655 -3.404 1.00 98.31 87 ILE A CA 1
ATOM 677 C C . ILE A 1 87 ? -4.277 -1.764 -4.920 1.00 98.31 87 ILE A C 1
ATOM 679 O O . ILE A 1 87 ? -3.343 -2.069 -5.656 1.00 98.31 87 ILE A O 1
ATOM 683 N N . SER A 1 88 ? -5.491 -1.478 -5.396 1.00 97.62 88 SER A N 1
ATOM 684 C CA . SER A 1 88 ? -5.818 -1.531 -6.823 1.00 97.62 88 SER A CA 1
ATOM 685 C C . SER A 1 88 ? -4.965 -0.581 -7.664 1.00 97.62 88 SER A C 1
ATOM 687 O O . SER A 1 88 ? -4.545 -0.948 -8.759 1.00 97.62 88 SER A O 1
ATOM 689 N N . GLU A 1 89 ? -4.754 0.645 -7.189 1.00 96.81 89 GLU A N 1
ATOM 690 C CA . GLU A 1 89 ? -3.978 1.672 -7.884 1.00 96.81 89 GLU A CA 1
ATOM 691 C C . GLU A 1 89 ? -2.501 1.286 -7.959 1.00 96.81 89 GLU A C 1
ATOM 693 O O . GLU A 1 89 ? -1.895 1.435 -9.016 1.00 96.81 89 GLU A O 1
ATOM 698 N N . GLN A 1 90 ? -1.939 0.726 -6.885 1.00 96.81 90 GLN A N 1
ATOM 699 C CA . GLN A 1 90 ? -0.537 0.304 -6.861 1.00 96.81 90 GLN A CA 1
ATOM 700 C C . GLN A 1 90 ? -0.281 -0.950 -7.703 1.00 96.81 90 GLN A C 1
ATOM 702 O O . GLN A 1 90 ? 0.718 -0.997 -8.411 1.00 96.81 90 GLN A O 1
ATOM 707 N N . LEU A 1 91 ? -1.204 -1.919 -7.724 1.00 96.38 91 LEU A N 1
ATOM 708 C CA . LEU A 1 91 ? -1.120 -3.060 -8.650 1.00 96.38 91 LEU A CA 1
ATOM 709 C C . LEU A 1 91 ? -1.132 -2.608 -10.111 1.00 96.38 91 LEU A C 1
ATOM 711 O O . LEU A 1 91 ? -0.410 -3.154 -10.939 1.00 96.38 91 LEU A O 1
ATOM 715 N N . LYS A 1 92 ? -1.949 -1.600 -10.432 1.00 95.38 92 LYS A N 1
ATOM 716 C CA . LYS A 1 92 ? -1.980 -1.029 -11.777 1.00 95.38 92 LYS A CA 1
ATOM 717 C C . LYS A 1 92 ? -0.687 -0.274 -12.099 1.00 95.38 92 LYS A C 1
ATOM 719 O O . LYS A 1 92 ? -0.158 -0.449 -13.185 1.00 95.38 92 LYS A O 1
ATOM 724 N N . ALA A 1 93 ? -0.185 0.539 -11.171 1.00 94.38 93 ALA A N 1
ATOM 725 C CA . ALA A 1 93 ? 1.060 1.279 -11.363 1.00 94.38 93 ALA A CA 1
ATOM 726 C C . ALA A 1 93 ? 2.261 0.342 -11.569 1.00 94.38 93 ALA A C 1
ATOM 728 O O . ALA A 1 93 ? 3.101 0.616 -12.420 1.00 94.38 93 ALA A O 1
ATOM 729 N N . HIS A 1 94 ? 2.304 -0.774 -10.836 1.00 94.25 94 HIS A N 1
ATOM 730 C CA . HIS A 1 94 ? 3.282 -1.838 -11.047 1.00 94.25 94 HIS A CA 1
ATOM 731 C C . HIS A 1 94 ? 3.203 -2.405 -12.471 1.00 94.25 94 HIS A C 1
ATOM 733 O O . HIS A 1 94 ? 4.217 -2.487 -13.156 1.00 94.25 94 HIS A O 1
ATOM 739 N N . GLU A 1 95 ? 2.000 -2.746 -12.945 1.00 93.81 95 GLU A N 1
ATOM 740 C CA . GLU A 1 95 ? 1.811 -3.262 -14.307 1.00 93.81 95 GLU A CA 1
ATOM 741 C C . GLU A 1 95 ? 2.213 -2.241 -15.380 1.00 93.81 95 GLU A C 1
ATOM 743 O O . GLU A 1 95 ? 2.881 -2.599 -16.347 1.00 93.81 95 GLU A O 1
ATOM 748 N N . ASP A 1 96 ? 1.856 -0.967 -15.198 1.00 93.75 96 ASP A N 1
ATOM 749 C CA . ASP A 1 96 ? 2.238 0.105 -16.120 1.00 93.75 96 ASP A CA 1
ATOM 750 C C . ASP A 1 96 ? 3.780 0.219 -16.207 1.00 93.75 96 ASP A C 1
ATOM 752 O O . ASP A 1 96 ? 4.327 0.236 -17.310 1.00 93.75 96 ASP A O 1
ATOM 756 N N . ARG A 1 97 ? 4.497 0.187 -15.070 1.00 92.56 97 ARG A N 1
ATOM 757 C CA . ARG A 1 97 ? 5.975 0.204 -15.037 1.00 92.56 97 ARG A CA 1
ATOM 758 C C . ARG A 1 97 ? 6.606 -1.057 -15.625 1.00 92.56 97 ARG A C 1
ATOM 760 O O . ARG A 1 97 ? 7.601 -0.967 -16.337 1.00 92.56 97 ARG A O 1
ATOM 767 N N . ARG A 1 98 ? 6.010 -2.230 -15.393 1.00 91.75 98 ARG A N 1
ATOM 768 C CA . ARG A 1 98 ? 6.459 -3.502 -15.980 1.00 91.75 98 ARG A CA 1
ATOM 769 C C . ARG A 1 98 ? 6.391 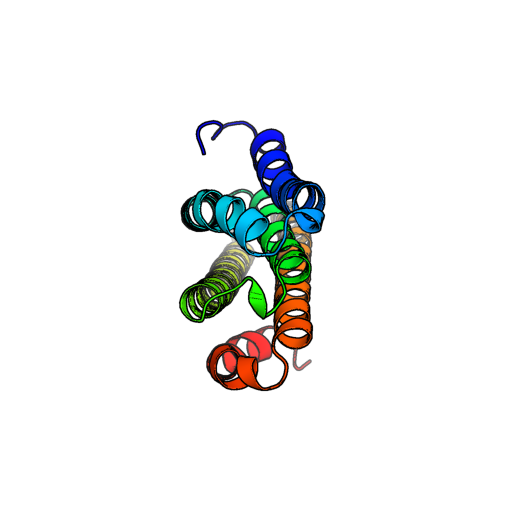-3.469 -17.510 1.00 91.75 98 ARG A C 1
ATOM 771 O O . ARG A 1 98 ? 7.321 -3.913 -18.175 1.00 91.75 98 ARG A O 1
ATOM 778 N N . LEU A 1 99 ? 5.314 -2.919 -18.072 1.00 92.69 99 LEU A N 1
ATOM 779 C CA . LEU A 1 99 ? 5.162 -2.754 -19.522 1.00 92.69 99 LEU A CA 1
ATOM 780 C C . LEU A 1 99 ? 6.144 -1.724 -20.101 1.00 92.69 99 LEU A C 1
ATOM 782 O O . LEU A 1 99 ? 6.611 -1.893 -21.227 1.00 92.69 99 LEU A O 1
ATOM 786 N N . GLU A 1 100 ? 6.462 -0.664 -19.353 1.00 92.62 100 GLU A N 1
ATOM 787 C CA . GLU A 1 100 ? 7.501 0.303 -19.732 1.00 92.62 100 GLU A CA 1
ATOM 788 C C . GLU A 1 100 ? 8.893 -0.350 -19.758 1.00 92.62 100 GLU A C 1
ATOM 790 O O . GLU A 1 100 ? 9.616 -0.183 -20.740 1.00 92.62 100 GLU A O 1
ATOM 795 N N . ALA A 1 101 ? 9.223 -1.163 -18.752 1.00 90.06 101 ALA A N 1
ATOM 796 C CA . ALA A 1 101 ? 10.463 -1.937 -18.692 1.00 90.06 101 ALA A CA 1
ATOM 797 C C . ALA A 1 101 ? 10.612 -2.916 -19.873 1.00 90.06 101 ALA A C 1
ATOM 799 O O . ALA A 1 101 ? 11.662 -2.965 -20.510 1.00 90.06 101 ALA A O 1
ATOM 800 N N . GLU A 1 102 ? 9.551 -3.656 -20.221 1.00 90.00 102 GLU A N 1
ATOM 801 C CA . GLU A 1 102 ? 9.545 -4.544 -21.397 1.00 90.00 102 GLU A CA 1
ATOM 802 C C . GLU A 1 102 ? 9.757 -3.778 -22.712 1.00 90.00 102 GLU A C 1
ATOM 804 O O . GLU A 1 102 ? 10.395 -4.281 -23.641 1.00 90.00 102 GLU A O 1
ATOM 809 N N . ALA A 1 103 ? 9.207 -2.565 -22.816 1.00 91.62 103 ALA A N 1
ATOM 810 C CA . ALA A 1 103 ? 9.398 -1.719 -23.985 1.00 91.62 103 ALA A CA 1
ATOM 811 C C . ALA A 1 103 ? 10.842 -1.204 -24.084 1.00 91.62 103 ALA A C 1
ATOM 813 O O . ALA A 1 103 ? 11.385 -1.193 -25.187 1.00 91.62 103 ALA A O 1
ATOM 814 N N . GLU A 1 104 ? 11.457 -0.832 -22.955 1.00 89.75 104 GLU A N 1
ATOM 815 C CA . GLU A 1 104 ? 12.862 -0.408 -22.878 1.00 89.75 104 GLU A CA 1
ATOM 816 C C . GLU A 1 104 ? 13.820 -1.558 -23.231 1.00 89.75 104 GLU A C 1
ATOM 818 O O . GLU A 1 104 ? 14.742 -1.363 -24.020 1.00 89.75 104 GLU A O 1
ATOM 823 N N . GLU A 1 105 ? 13.566 -2.780 -22.745 1.00 87.44 105 GLU A N 1
ATOM 824 C CA . GLU A 1 105 ? 14.362 -3.968 -23.099 1.00 87.44 105 GLU A CA 1
ATOM 825 C C . GLU A 1 105 ? 14.323 -4.271 -24.610 1.00 87.44 105 GLU A C 1
ATOM 827 O O . GLU A 1 105 ? 15.289 -4.778 -25.184 1.00 87.44 105 GLU A O 1
ATOM 832 N N . ALA A 1 106 ? 13.209 -3.953 -25.275 1.00 87.50 106 ALA A N 1
ATOM 833 C CA . ALA A 1 106 ? 13.019 -4.188 -26.702 1.00 87.50 106 ALA A CA 1
ATOM 834 C C . ALA A 1 106 ? 13.643 -3.107 -27.614 1.00 87.50 106 ALA A C 1
ATOM 836 O O . ALA A 1 106 ? 13.600 -3.266 -28.841 1.00 87.50 106 ALA A O 1
ATOM 837 N N . GLU A 1 107 ? 14.203 -2.017 -27.075 1.00 89.81 107 GLU A N 1
ATOM 838 C CA . GLU A 1 107 ? 14.819 -0.954 -27.879 1.00 89.81 107 GLU A CA 1
ATOM 839 C C . GLU A 1 107 ? 16.168 -1.392 -28.489 1.00 89.81 107 GLU A C 1
ATOM 841 O O . GLU A 1 107 ? 17.143 -1.663 -27.794 1.00 89.81 107 GLU A O 1
ATOM 846 N N . GLU A 1 108 ? 16.254 -1.416 -29.828 1.00 73.56 108 GLU A N 1
ATOM 847 C CA . GLU A 1 108 ? 17.416 -1.949 -30.571 1.00 73.56 108 GLU A CA 1
ATOM 848 C C . GLU A 1 108 ? 18.722 -1.137 -30.415 1.00 73.56 108 GLU A C 1
ATOM 850 O O . GLU A 1 108 ? 19.800 -1.660 -30.706 1.00 73.56 108 GLU A O 1
ATOM 855 N N . ASP A 1 109 ? 18.643 0.127 -29.988 1.00 81.06 109 ASP A N 1
ATOM 856 C CA . ASP A 1 109 ? 19.782 1.057 -29.935 1.00 81.06 109 ASP A CA 1
ATOM 857 C C . ASP A 1 109 ? 20.448 1.153 -28.542 1.00 81.06 109 ASP A C 1
ATOM 859 O O . ASP A 1 109 ? 21.430 1.888 -28.383 1.00 81.06 109 ASP A O 1
ATOM 863 N N . ALA A 1 110 ? 19.941 0.437 -27.533 1.00 76.38 110 ALA A N 1
ATOM 864 C CA . ALA A 1 110 ? 20.430 0.518 -26.158 1.00 76.38 110 ALA A CA 1
ATOM 865 C C . ALA A 1 110 ? 21.598 -0.450 -25.867 1.00 76.38 110 ALA A C 1
ATOM 867 O O . ALA A 1 110 ? 21.759 -1.486 -26.518 1.00 76.38 110 ALA A O 1
ATOM 868 N N . ASP A 1 111 ? 22.437 -0.118 -24.878 1.00 87.44 111 ASP A N 1
ATOM 869 C CA . ASP A 1 111 ? 23.464 -1.049 -24.394 1.00 87.44 111 ASP A CA 1
ATOM 870 C C . ASP A 1 111 ? 22.790 -2.159 -23.577 1.00 87.44 111 ASP A C 1
ATOM 87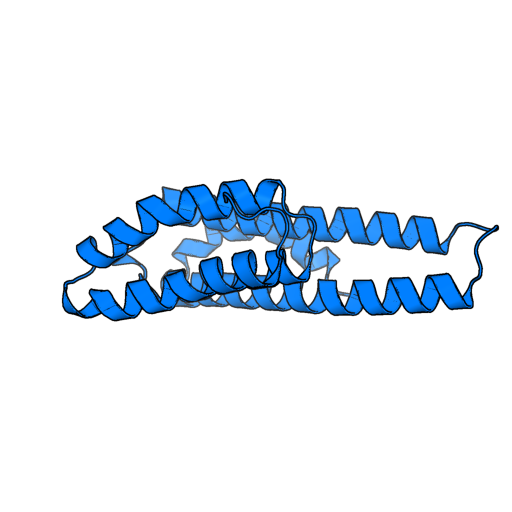2 O O . ASP A 1 111 ? 22.2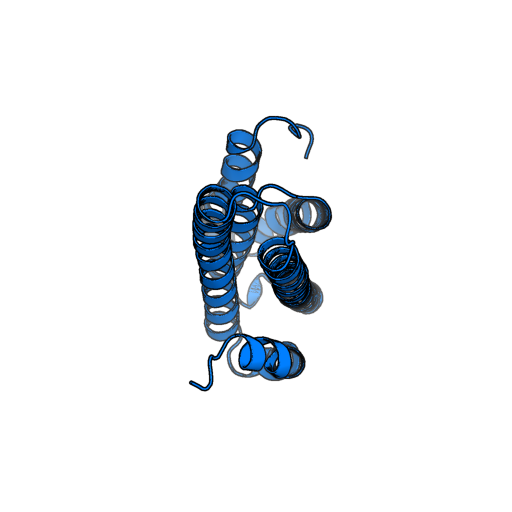87 -1.926 -22.479 1.00 87.44 111 ASP A O 1
ATOM 876 N N . ALA A 1 112 ? 22.763 -3.370 -24.138 1.00 86.62 112 ALA A N 1
ATOM 877 C CA . ALA A 1 112 ? 22.043 -4.504 -23.571 1.00 86.62 112 ALA A CA 1
ATOM 878 C C . ALA A 1 112 ? 22.499 -4.880 -22.150 1.00 86.62 112 ALA A C 1
ATOM 880 O O . ALA A 1 112 ? 21.686 -5.386 -21.379 1.00 86.62 112 ALA A O 1
ATOM 881 N N . ASP A 1 113 ? 23.769 -4.652 -21.796 1.00 88.75 113 ASP A N 1
ATOM 882 C CA . ASP A 1 113 ? 24.260 -4.961 -20.449 1.00 88.75 113 ASP A CA 1
ATOM 883 C C . ASP A 1 113 ? 23.813 -3.883 -19.440 1.00 88.75 113 ASP A C 1
ATOM 885 O O . ASP A 1 113 ? 23.363 -4.231 -18.349 1.00 88.75 113 ASP A O 1
ATOM 889 N N . GLU A 1 114 ? 23.862 -2.597 -19.817 1.00 88.50 114 GLU A N 1
ATOM 890 C CA . GLU A 1 114 ? 23.426 -1.471 -18.967 1.00 88.50 114 GLU A CA 1
ATOM 891 C C . GLU A 1 114 ? 21.908 -1.485 -18.734 1.00 88.50 114 GLU A C 1
ATOM 893 O O . GLU A 1 114 ? 21.455 -1.356 -17.596 1.00 88.50 114 GLU A O 1
ATOM 898 N N . VAL A 1 115 ? 21.116 -1.713 -19.791 1.00 89.88 115 VAL A N 1
ATOM 899 C CA . VAL A 1 115 ? 19.652 -1.833 -19.682 1.00 89.88 115 VAL A CA 1
ATOM 900 C C . VAL A 1 115 ? 19.281 -3.003 -18.785 1.00 89.88 115 VAL A C 1
ATOM 902 O O . VAL A 1 115 ? 18.451 -2.864 -17.894 1.00 89.88 115 VAL A O 1
ATOM 905 N N . LYS A 1 116 ? 19.926 -4.157 -18.966 1.00 88.62 116 LYS A N 1
ATOM 906 C CA . LYS A 1 116 ? 19.613 -5.339 -18.168 1.00 88.62 116 LYS A CA 1
ATOM 907 C C . LYS A 1 116 ? 19.924 -5.148 -16.683 1.00 88.62 116 LYS A C 1
ATOM 909 O O . LYS A 1 116 ? 19.133 -5.599 -15.858 1.00 88.62 116 LYS A O 1
ATOM 914 N N . GLU A 1 117 ? 21.057 -4.535 -16.336 1.00 91.62 117 GLU A N 1
ATOM 915 C CA . GLU A 1 117 ? 21.400 -4.234 -14.937 1.00 91.62 117 GLU A CA 1
ATOM 916 C C . GLU A 1 117 ? 20.345 -3.310 -14.317 1.00 91.62 117 GLU A C 1
ATOM 918 O O . GLU A 1 117 ? 19.742 -3.672 -13.310 1.00 91.62 117 GLU A O 1
ATOM 923 N N . LYS A 1 118 ? 20.020 -2.202 -14.995 1.00 91.00 118 LYS A N 1
ATOM 924 C CA . LYS A 1 118 ? 18.985 -1.255 -14.561 1.00 91.00 118 LYS A CA 1
ATOM 925 C C . LYS A 1 118 ? 17.624 -1.931 -14.344 1.00 91.00 118 LYS A C 1
ATOM 927 O O . LYS A 1 118 ? 17.030 -1.775 -13.282 1.00 91.00 118 LYS A O 1
ATOM 932 N N . LEU A 1 119 ? 17.138 -2.696 -15.324 1.00 91.25 119 LEU A N 1
ATOM 933 C CA . LEU A 1 119 ? 15.839 -3.373 -15.234 1.00 91.25 119 LEU A CA 1
ATOM 934 C C . LEU A 1 119 ? 15.814 -4.446 -14.137 1.00 91.25 119 LEU A C 1
ATOM 936 O O . LEU A 1 119 ? 14.766 -4.703 -13.550 1.00 91.25 119 LEU A O 1
ATOM 940 N N . THR A 1 120 ? 16.960 -5.070 -13.845 1.00 92.88 120 THR A N 1
ATOM 941 C CA . THR A 1 120 ? 17.075 -6.025 -12.735 1.00 92.88 120 THR A CA 1
ATOM 942 C C . THR A 1 120 ? 16.913 -5.310 -11.394 1.00 92.88 120 THR A C 1
ATOM 944 O O . THR A 1 120 ? 16.109 -5.753 -10.577 1.00 92.88 120 THR A O 1
ATOM 947 N N . ASP A 1 121 ? 17.612 -4.192 -11.191 1.00 93.25 121 ASP A N 1
ATOM 948 C CA . ASP A 1 121 ? 17.518 -3.396 -9.961 1.00 93.25 121 ASP A CA 1
ATOM 949 C C . ASP A 1 121 ? 16.093 -2.844 -9.754 1.00 93.25 121 ASP A C 1
ATOM 951 O O . ASP A 1 121 ? 15.541 -2.909 -8.654 1.00 93.25 121 ASP A O 1
ATOM 955 N N . GL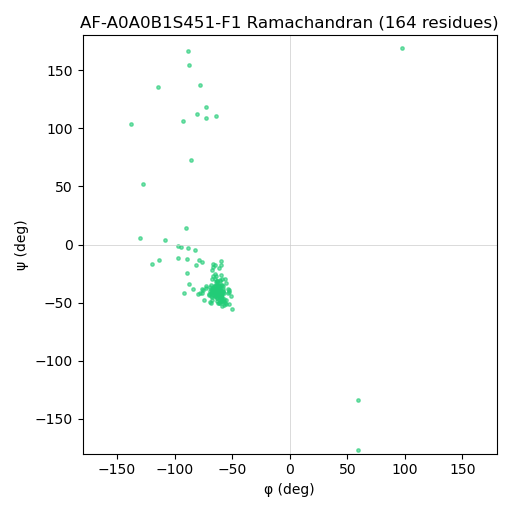U A 1 122 ? 15.455 -2.348 -10.819 1.00 92.25 122 GLU A N 1
ATOM 956 C CA . GLU A 1 122 ? 14.065 -1.873 -10.776 1.00 92.25 122 GLU A CA 1
ATOM 957 C C . GLU A 1 122 ? 13.083 -3.002 -10.432 1.00 92.25 122 GLU A C 1
ATOM 959 O O . GLU A 1 122 ? 12.188 -2.815 -9.605 1.00 92.25 122 GLU A O 1
ATOM 964 N N . ALA A 1 123 ? 13.271 -4.195 -11.005 1.00 92.31 123 ALA A N 1
ATOM 965 C CA . ALA A 1 123 ? 12.445 -5.359 -10.697 1.00 92.31 123 ALA A CA 1
ATOM 966 C C . ALA A 1 123 ? 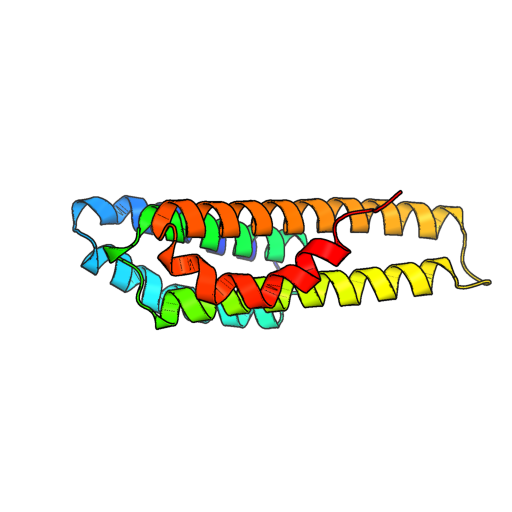12.593 -5.823 -9.236 1.00 92.31 123 ALA A C 1
ATOM 968 O O . ALA A 1 123 ? 11.605 -6.244 -8.630 1.00 92.31 123 ALA A O 1
ATOM 969 N N . GLU A 1 124 ? 13.793 -5.734 -8.650 1.00 95.00 124 GLU A N 1
ATOM 970 C CA . GLU A 1 124 ? 14.006 -6.025 -7.226 1.00 95.00 124 GLU A CA 1
ATOM 971 C C . GLU A 1 124 ? 13.221 -5.050 -6.333 1.00 95.00 124 GLU A C 1
ATOM 973 O O . GLU A 1 124 ? 12.503 -5.490 -5.431 1.00 95.00 124 GLU A O 1
ATOM 978 N N . LEU A 1 125 ? 13.277 -3.745 -6.623 1.00 94.62 125 LEU A N 1
ATOM 979 C CA . LEU A 1 125 ? 12.527 -2.724 -5.880 1.00 94.62 125 LEU A CA 1
ATOM 980 C C . LEU A 1 125 ? 11.005 -2.905 -6.007 1.00 94.62 125 LEU A C 1
ATOM 982 O O . LEU A 1 125 ? 10.275 -2.804 -5.019 1.00 94.62 125 LEU A O 1
ATOM 986 N N . GLU A 1 126 ? 10.510 -3.214 -7.206 1.00 94.69 126 GLU A N 1
ATOM 987 C CA . GLU A 1 126 ? 9.094 -3.528 -7.425 1.00 94.69 126 GLU A CA 1
ATOM 988 C C . GLU A 1 126 ? 8.651 -4.791 -6.671 1.00 94.69 126 GLU A C 1
ATOM 990 O O . GLU A 1 126 ? 7.531 -4.850 -6.153 1.00 94.69 126 GLU A O 1
ATOM 995 N N . GLY A 1 127 ? 9.532 -5.789 -6.556 1.00 95.50 127 GLY A N 1
ATOM 996 C CA . GLY A 1 127 ? 9.296 -6.988 -5.755 1.00 95.50 127 GLY A CA 1
ATOM 997 C C . GLY A 1 127 ? 9.022 -6.672 -4.283 1.00 95.50 127 GLY A C 1
ATOM 998 O O . GLY A 1 127 ? 8.111 -7.255 -3.687 1.00 95.50 127 GLY A O 1
ATOM 999 N N . GLU A 1 128 ? 9.740 -5.706 -3.708 1.00 96.88 128 GLU A N 1
ATOM 1000 C CA . GLU A 1 128 ? 9.513 -5.246 -2.333 1.00 96.88 128 GLU A CA 1
ATOM 1001 C C . GLU A 1 128 ? 8.165 -4.524 -2.182 1.00 96.88 128 GLU A C 1
ATOM 1003 O O . GLU A 1 128 ? 7.418 -4.797 -1.237 1.00 96.88 128 GLU A O 1
ATOM 1008 N N . VAL A 1 129 ? 7.775 -3.685 -3.150 1.00 97.12 129 VAL A N 1
ATOM 1009 C CA . VAL A 1 129 ? 6.438 -3.060 -3.168 1.00 97.12 129 VAL A CA 1
ATOM 1010 C C . VAL A 1 129 ? 5.335 -4.118 -3.205 1.00 97.12 129 VAL A C 1
ATOM 1012 O O . VAL A 1 129 ? 4.387 -4.052 -2.416 1.00 97.12 129 VAL A O 1
ATOM 1015 N N . LEU A 1 130 ? 5.454 -5.128 -4.071 1.00 97.25 130 LEU A N 1
ATOM 1016 C CA . LEU A 1 130 ? 4.498 -6.237 -4.131 1.00 97.25 130 LEU A CA 1
ATOM 1017 C C . LEU A 1 130 ? 4.448 -7.026 -2.816 1.00 97.25 130 LEU A C 1
ATOM 1019 O O . LEU A 1 130 ? 3.360 -7.417 -2.380 1.00 97.25 130 LEU A O 1
ATOM 1023 N N . ALA A 1 131 ? 5.587 -7.222 -2.147 1.00 97.88 131 ALA A N 1
ATOM 1024 C CA . ALA A 1 131 ? 5.633 -7.848 -0.830 1.00 97.88 131 ALA A CA 1
ATOM 1025 C C . ALA A 1 131 ? 4.861 -7.024 0.215 1.00 97.88 131 ALA A C 1
ATOM 1027 O O . ALA A 1 131 ? 4.049 -7.587 0.954 1.00 97.88 131 ALA A O 1
ATOM 1028 N N . ARG A 1 132 ? 5.014 -5.691 0.231 1.00 98.31 132 ARG A N 1
ATOM 1029 C CA . ARG A 1 132 ? 4.232 -4.808 1.118 1.00 98.31 132 ARG A CA 1
ATOM 1030 C C . ARG A 1 132 ? 2.738 -4.818 0.784 1.00 98.31 132 ARG A C 1
ATOM 1032 O O . ARG A 1 132 ? 1.909 -4.819 1.694 1.00 98.31 132 ARG A O 1
ATOM 1039 N N . ILE A 1 133 ? 2.361 -4.875 -0.497 1.00 98.31 133 ILE A N 1
ATOM 1040 C CA . ILE A 1 133 ? 0.954 -5.025 -0.913 1.00 98.31 133 ILE A CA 1
ATOM 1041 C C . ILE A 1 133 ? 0.384 -6.357 -0.409 1.00 98.31 133 ILE A C 1
ATOM 1043 O O . ILE A 1 133 ? -0.738 -6.392 0.102 1.00 98.31 133 ILE A O 1
ATOM 1047 N N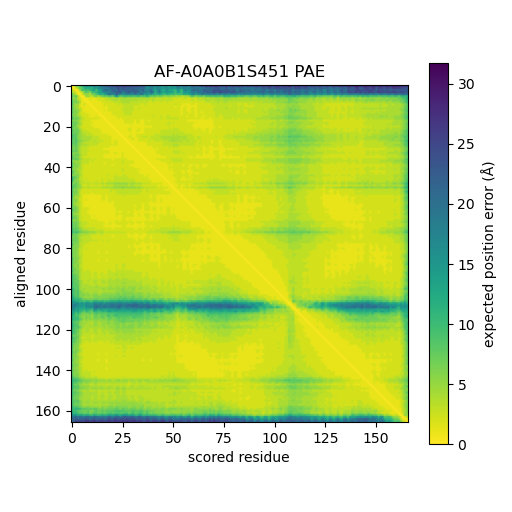 . SER A 1 134 ? 1.152 -7.443 -0.511 1.00 98.00 134 SER A N 1
ATOM 1048 C CA . SER A 1 134 ? 0.775 -8.751 0.033 1.00 98.00 134 SER A CA 1
ATOM 1049 C C . SER A 1 134 ? 0.570 -8.690 1.550 1.00 98.00 134 SER A C 1
ATOM 1051 O O . SER A 1 134 ? -0.449 -9.177 2.043 1.00 98.00 134 SER A O 1
ATOM 1053 N N . ASP A 1 135 ? 1.476 -8.046 2.288 1.00 98.50 135 ASP A N 1
ATOM 1054 C CA . ASP A 1 135 ? 1.356 -7.859 3.740 1.00 98.50 135 ASP A CA 1
ATOM 1055 C C . ASP A 1 135 ? 0.128 -7.005 4.105 1.00 98.50 135 ASP A C 1
ATOM 1057 O O . ASP A 1 135 ? -0.606 -7.323 5.045 1.00 98.50 135 ASP A O 1
ATOM 1061 N N . LEU A 1 136 ? -0.177 -5.966 3.324 1.00 98.62 136 LEU A N 1
ATOM 1062 C CA . LEU A 1 136 ? -1.391 -5.169 3.496 1.00 98.62 136 LEU A CA 1
ATOM 1063 C C . LEU A 1 136 ? -2.656 -6.010 3.277 1.00 98.62 136 LEU A C 1
ATOM 1065 O O . LEU A 1 136 ? -3.559 -5.986 4.114 1.00 98.62 136 LEU A O 1
ATOM 1069 N N . ILE A 1 137 ? -2.728 -6.785 2.192 1.00 98.31 137 ILE A N 1
ATOM 1070 C CA . ILE A 1 137 ? -3.851 -7.696 1.915 1.00 98.31 137 ILE A CA 1
ATOM 1071 C C . ILE A 1 137 ? -3.993 -8.725 3.043 1.00 98.31 137 ILE A C 1
ATOM 1073 O O . ILE A 1 137 ? -5.108 -8.979 3.507 1.00 98.31 137 ILE A O 1
ATOM 1077 N N . HIS A 1 138 ? -2.880 -9.286 3.519 1.00 98.38 138 HIS A N 1
ATOM 1078 C CA . HIS A 1 138 ? -2.857 -10.205 4.652 1.00 98.38 138 HIS A CA 1
ATOM 1079 C C . HIS A 1 138 ? -3.463 -9.564 5.904 1.00 98.38 138 HIS A C 1
ATOM 1081 O O . HIS A 1 138 ? -4.401 -10.119 6.474 1.00 98.38 138 HIS A O 1
ATOM 1087 N N . ASN A 1 139 ? -3.005 -8.369 6.283 1.00 98.62 139 ASN A N 1
ATOM 1088 C CA . ASN A 1 139 ? -3.500 -7.652 7.459 1.00 98.62 139 ASN A CA 1
ATOM 1089 C C . ASN A 1 139 ? -4.983 -7.279 7.330 1.00 98.62 139 ASN A C 1
ATOM 1091 O O . ASN A 1 139 ? -5.719 -7.290 8.320 1.00 98.62 139 ASN A O 1
ATOM 1095 N N . MET A 1 140 ? -5.453 -6.983 6.115 1.00 98.56 140 MET A N 1
ATOM 1096 C CA . MET A 1 140 ? -6.873 -6.752 5.837 1.00 98.56 140 MET A CA 1
ATOM 1097 C C . MET A 1 140 ? -7.698 -8.024 6.070 1.00 98.56 140 MET A C 1
ATOM 1099 O O . MET A 1 140 ? -8.725 -7.967 6.750 1.00 98.56 140 MET A O 1
ATOM 1103 N N . PHE A 1 141 ? -7.235 -9.186 5.603 1.00 98.44 141 PHE A N 1
ATOM 1104 C CA . PHE A 1 141 ? -7.882 -10.467 5.903 1.00 98.44 141 PHE A CA 1
ATOM 1105 C C . PHE A 1 141 ? -7.795 -10.849 7.383 1.00 98.44 141 PHE A C 1
ATOM 1107 O O . PHE A 1 141 ? -8.781 -11.334 7.935 1.00 98.44 141 PHE A O 1
ATOM 1114 N N . GLU A 1 142 ? -6.666 -10.615 8.052 1.00 98.31 142 GLU A N 1
ATOM 1115 C CA . GLU A 1 142 ? -6.532 -10.866 9.491 1.00 98.31 142 GLU A CA 1
ATOM 1116 C C . GLU A 1 142 ? -7.507 -9.994 10.298 1.00 98.31 142 GLU A C 1
ATOM 1118 O O . GLU A 1 142 ? -8.111 -10.451 11.269 1.00 98.31 142 GLU A O 1
ATOM 1123 N N . THR A 1 143 ? -7.715 -8.751 9.861 1.00 98.12 143 THR A N 1
ATOM 1124 C CA . THR A 1 143 ? -8.559 -7.779 10.561 1.00 98.12 143 THR A CA 1
ATOM 1125 C C . THR A 1 143 ? -10.052 -7.988 10.311 1.00 98.12 143 THR A C 1
ATOM 1127 O O . THR A 1 143 ? -10.849 -7.873 11.245 1.00 98.12 143 THR A O 1
ATOM 1130 N N . PHE A 1 144 ? -10.450 -8.266 9.069 1.00 97.56 144 PHE A N 1
ATOM 1131 C CA . PHE A 1 144 ? -11.858 -8.272 8.651 1.00 97.56 144 PHE A CA 1
ATOM 1132 C C . PHE A 1 144 ? -12.391 -9.649 8.252 1.00 97.56 144 PHE A C 1
ATOM 1134 O O . PHE A 1 144 ? -13.606 -9.813 8.140 1.00 97.56 144 PHE A O 1
ATOM 1141 N N . GLY A 1 145 ? -11.521 -10.639 8.059 1.00 96.56 145 GLY A N 1
ATOM 1142 C CA . GLY A 1 145 ? -11.911 -11.984 7.652 1.00 96.56 145 GLY A CA 1
ATOM 1143 C C . GLY A 1 145 ? -12.644 -12.006 6.311 1.00 96.56 145 GLY A C 1
ATOM 1144 O O . GLY A 1 145 ? -12.229 -11.379 5.337 1.00 96.56 145 GLY A O 1
ATOM 1145 N N . ASP A 1 146 ? -13.754 -12.739 6.270 1.00 95.25 146 ASP A N 1
ATOM 1146 C CA . ASP A 1 146 ? -14.603 -12.912 5.090 1.00 95.25 146 ASP A CA 1
ATOM 1147 C C . ASP A 1 146 ? -15.272 -11.612 4.625 1.00 95.25 146 ASP A C 1
ATOM 1149 O O . ASP A 1 146 ? -15.528 -11.455 3.435 1.00 95.25 146 ASP A O 1
ATOM 1153 N N . ALA A 1 147 ? -15.479 -10.642 5.520 1.00 93.75 147 ALA A N 1
ATOM 1154 C CA . ALA A 1 147 ? -16.072 -9.353 5.169 1.00 93.75 147 ALA A CA 1
ATOM 1155 C C . ALA A 1 147 ? -15.209 -8.510 4.208 1.00 93.75 147 ALA A C 1
ATOM 1157 O O . ALA A 1 147 ? -15.726 -7.585 3.584 1.00 93.75 147 ALA A O 1
ATOM 1158 N N . PHE A 1 148 ? -13.911 -8.809 4.075 1.00 96.94 148 PHE A N 1
ATOM 1159 C CA . PHE A 1 148 ? -13.037 -8.164 3.089 1.00 96.94 148 PHE A CA 1
ATOM 1160 C C . PHE A 1 148 ? -13.169 -8.772 1.682 1.00 96.94 148 PHE A C 1
ATOM 1162 O O . PHE A 1 148 ? -12.786 -8.136 0.701 1.00 96.94 148 PHE A O 1
ATOM 1169 N N . PHE A 1 149 ? -13.736 -9.977 1.558 1.00 95.25 149 PHE A N 1
ATOM 1170 C CA . PHE A 1 149 ? -13.734 -10.725 0.301 1.00 95.25 149 PHE A CA 1
ATOM 1171 C C . PHE A 1 149 ? -14.427 -9.970 -0.845 1.00 95.25 149 PHE A C 1
ATOM 1173 O O . PHE A 1 149 ? -13.870 -9.873 -1.935 1.00 95.25 149 PHE A O 1
ATOM 1180 N N . ASP A 1 150 ? -15.583 -9.355 -0.581 1.00 94.75 150 ASP A N 1
ATOM 1181 C CA . ASP A 1 150 ? -16.341 -8.592 -1.586 1.00 94.75 150 ASP A CA 1
ATOM 1182 C C . ASP A 1 150 ? -15.542 -7.411 -2.174 1.00 94.75 150 ASP A C 1
ATOM 1184 O O . ASP A 1 150 ? -15.803 -6.970 -3.294 1.00 94.75 150 ASP A O 1
ATOM 1188 N N . LEU A 1 151 ? -14.576 -6.874 -1.419 1.00 96.50 151 LEU A N 1
ATOM 1189 C CA . LEU A 1 151 ? -13.741 -5.748 -1.839 1.00 96.50 151 LEU A CA 1
ATOM 1190 C C . LEU A 1 151 ? -12.498 -6.196 -2.612 1.00 96.50 151 LEU A C 1
ATOM 1192 O O . LEU A 1 151 ? -12.065 -5.496 -3.523 1.00 96.50 151 LEU A O 1
ATOM 1196 N N . VAL A 1 152 ? -11.933 -7.354 -2.271 1.00 95.81 152 VAL A N 1
ATOM 1197 C CA . VAL A 1 152 ? -10.716 -7.876 -2.912 1.00 95.81 152 VAL A CA 1
ATOM 1198 C C . VAL A 1 152 ? -11.008 -8.746 -4.137 1.00 95.81 152 VAL A C 1
ATOM 1200 O O . VAL A 1 152 ? -10.167 -8.831 -5.027 1.00 95.81 152 VAL A O 1
ATOM 1203 N N . GLU A 1 153 ? -12.196 -9.356 -4.238 1.00 96.25 153 GLU A N 1
ATOM 1204 C CA . GLU A 1 153 ? -12.601 -10.179 -5.389 1.00 96.25 153 GLU A CA 1
ATOM 1205 C C . GLU A 1 153 ? -12.397 -9.470 -6.747 1.00 96.25 153 GLU A C 1
ATOM 1207 O O . GLU A 1 153 ? -11.823 -10.082 -7.654 1.00 96.25 153 GLU A O 1
ATOM 1212 N N . PRO A 1 154 ? -12.758 -8.181 -6.917 1.00 96.19 154 PRO A N 1
ATOM 1213 C CA . PRO A 1 154 ? -12.505 -7.457 -8.164 1.00 96.19 154 PRO A CA 1
ATOM 1214 C C . PRO A 1 154 ? -11.021 -7.317 -8.538 1.00 96.19 154 PRO A C 1
ATOM 1216 O O . PRO A 1 154 ? -10.724 -7.074 -9.705 1.00 96.19 154 PRO A O 1
ATOM 1219 N N . LEU A 1 155 ? -10.101 -7.463 -7.577 1.00 95.81 155 LEU A N 1
ATOM 1220 C CA . LEU A 1 155 ? -8.652 -7.342 -7.780 1.00 95.81 155 LEU A CA 1
ATOM 1221 C C . LEU A 1 155 ? -7.988 -8.669 -8.173 1.00 95.81 155 LEU A C 1
ATOM 1223 O O . LEU A 1 155 ? -6.851 -8.669 -8.642 1.00 95.81 155 LEU A O 1
ATOM 1227 N N . LEU A 1 156 ? -8.692 -9.801 -8.042 1.00 93.69 156 LEU A N 1
ATOM 1228 C CA . LEU A 1 156 ? -8.155 -11.126 -8.374 1.00 93.69 156 LEU A CA 1
ATOM 1229 C C . LEU A 1 156 ? -7.552 -11.227 -9.789 1.00 93.69 156 LEU A C 1
ATOM 1231 O O . LEU A 1 156 ? -6.506 -11.864 -9.915 1.00 93.69 156 LEU A O 1
ATOM 1235 N N . PRO A 1 157 ? -8.127 -10.619 -10.851 1.00 93.06 157 PRO A N 1
ATOM 1236 C CA . PRO A 1 157 ? -7.510 -10.650 -12.176 1.00 93.06 157 PRO A CA 1
ATOM 1237 C C . PRO A 1 157 ? -6.094 -10.062 -12.205 1.00 93.06 157 PRO A C 1
ATOM 1239 O O . PRO A 1 157 ? -5.247 -10.597 -12.915 1.00 93.06 157 PRO A O 1
ATOM 1242 N N . SER A 1 158 ? -5.821 -9.018 -11.416 1.00 92.75 158 SER A N 1
ATOM 1243 C CA . SER A 1 158 ? -4.484 -8.425 -11.300 1.00 92.75 158 SER A CA 1
ATOM 1244 C C . SER A 1 158 ? -3.514 -9.361 -10.580 1.00 92.75 158 SER A C 1
ATOM 1246 O O . SER A 1 158 ? -2.371 -9.478 -10.994 1.00 92.75 158 SER A O 1
ATOM 1248 N N . PHE A 1 159 ? -3.962 -10.114 -9.570 1.00 90.94 159 PHE A N 1
ATOM 1249 C CA . PHE A 1 159 ? -3.105 -11.119 -8.924 1.00 90.94 159 PHE A CA 1
ATOM 1250 C C . PHE A 1 159 ? -2.740 -12.269 -9.857 1.00 90.94 159 PHE A C 1
ATOM 1252 O O . PHE A 1 159 ? -1.631 -12.783 -9.790 1.00 90.94 159 PHE A O 1
ATOM 1259 N N . VAL A 1 160 ? -3.657 -12.679 -10.737 1.00 88.56 160 VAL A N 1
ATOM 1260 C CA . VAL A 1 160 ? -3.385 -13.745 -11.711 1.00 88.56 160 VAL A CA 1
ATOM 1261 C C . VAL A 1 160 ? -2.286 -13.334 -12.693 1.00 88.56 160 VAL A C 1
ATOM 1263 O O . VAL A 1 160 ? -1.519 -14.195 -13.105 1.00 88.56 160 VAL A O 1
ATOM 1266 N N . GLN A 1 161 ? -2.178 -12.046 -13.034 1.00 86.38 161 GLN A N 1
ATOM 1267 C CA . GLN A 1 161 ? -1.102 -11.532 -13.893 1.00 86.38 161 GLN A CA 1
ATOM 1268 C C . GLN A 1 161 ? 0.280 -11.624 -13.230 1.00 86.38 161 GLN A C 1
ATOM 1270 O O . GLN A 1 161 ? 1.268 -11.783 -13.932 1.00 86.38 161 GLN A O 1
ATOM 1275 N N . LEU A 1 162 ? 0.343 -11.591 -11.893 1.00 86.75 162 LEU A N 1
ATOM 1276 C CA . LEU A 1 162 ? 1.588 -11.738 -11.126 1.00 86.75 162 LEU A CA 1
ATOM 1277 C C . LEU A 1 162 ? 2.052 -13.197 -10.998 1.00 86.75 162 LEU A C 1
ATOM 1279 O O . LEU A 1 162 ? 3.162 -13.461 -10.541 1.00 86.75 162 LEU A O 1
ATOM 1283 N N . ILE A 1 163 ? 1.191 -14.160 -11.333 1.00 83.75 163 ILE A N 1
ATOM 1284 C CA . ILE A 1 163 ? 1.519 -15.581 -11.256 1.00 83.75 163 ILE A CA 1
ATOM 1285 C C . ILE A 1 163 ? 2.053 -16.006 -12.617 1.00 83.75 163 ILE A C 1
ATOM 1287 O O . ILE A 1 163 ? 1.290 -16.191 -13.566 1.00 83.75 163 ILE A O 1
ATOM 1291 N N . ASP A 1 164 ? 3.363 -16.220 -12.692 1.00 68.06 164 ASP A N 1
ATOM 1292 C CA . ASP A 1 164 ? 3.978 -16.828 -13.864 1.00 68.06 164 ASP A CA 1
ATOM 1293 C C . ASP A 1 164 ? 3.466 -18.265 -14.038 1.00 68.06 164 ASP A C 1
ATOM 1295 O O . ASP A 1 164 ? 3.781 -19.174 -13.264 1.00 68.06 164 ASP A O 1
ATOM 1299 N N . PHE A 1 165 ? 2.663 -18.489 -15.079 1.00 53.50 165 PHE A N 1
ATOM 1300 C CA . PHE A 1 165 ? 2.362 -19.832 -15.570 1.00 53.50 165 PHE A CA 1
ATOM 1301 C C . PHE A 1 165 ? 3.462 -20.239 -16.556 1.00 53.50 165 PHE A C 1
ATOM 1303 O O . PHE A 1 165 ? 3.254 -20.243 -17.773 1.00 53.50 165 PHE A O 1
ATOM 1310 N N . HIS A 1 166 ? 4.649 -20.535 -16.034 1.00 42.22 166 HIS A N 1
ATOM 1311 C CA . HIS A 1 166 ? 5.718 -21.214 -16.771 1.00 42.22 166 HIS A CA 1
ATOM 1312 C C . HIS A 1 166 ? 5.775 -22.702 -16.416 1.00 42.22 166 HIS A C 1
ATOM 1314 O O . HIS A 1 166 ? 5.743 -23.045 -15.212 1.00 42.22 166 HIS A O 1
#

Sequence (166 aa):
MRFLFVDSVRSSAAETLPWLLKCVKSQGVEAMRRLWVEFFPVLCSSLESENEIEVIESFIDSIAECVMQLGAGGLTKEDVEKITMVISEQLKAHEDRRLEAEAEEAEEDADADEVKEKLTDEAELEGEVLARISDLIHNMFETFGDAFFDLVEPLLPSFVQLIDFH

InterPro domains:
  IPR011989 Armadillo-like helical [G3DSA:1.25.10.10] (1-165)
  IPR016024 Armadillo-type fold [SSF48371] (13-162)
  IPR041389 Importin repeat 6 [PF18829] (56-163)

Radius of gyration: 17.59 Å; Cα contacts (8 Å, |Δi|>4): 115; chains: 1; bounding box: 41×41×56 Å

Organism: Oesophagostomum dentatum (NCBI:txid61180)

Mean predicted aligned error: 4.1 Å

Secondary structure (DSSP, 8-state):
---TT-HHHHHHHHHHHHHHHHHHGGG-HHHHHHHHHHHHHHHHHHHTT---HHHHHHHHHHHHHHHHHH-TTT--HHHHHHHHHHHHHHHHHHHHHHHHHHHHHT-TTS-HHHHHHHHHHHHHHHHHHHHHHHHHHHHHHHHHGGGGHHHHGGGHHHHHHTS---

Foldseek 3Di:
DVCVPDLVVLLVVLLCLLVVLVVCVVVDLVSNLVSCVVVVVVLLVCLVPDDPLVSVLSSLLSLLSSCVSNFPVNDDPVRLLSNLVSLLVLLVVLVVVVVVLVVQCPDPPDDNVVSVVVSVVVVVSSVSSVVSSVSSVVSSCVRQPPNSCVSCVVVVVSVVVVDDPD